Protein AF-A0A917YH54-F1 (afdb_monomer)

Solvent-accessible surface area (backbone atoms only — not comparable to full-atom values): 8899 Å² total; per-residue (Å²): 134,83,79,75,34,76,49,76,50,55,44,90,86,39,56,40,62,45,74,48,80,37,86,57,83,46,32,64,52,53,17,54,48,52,53,52,45,51,53,52,38,36,77,56,60,48,79,73,52,68,64,47,78,41,64,78,50,63,36,75,72,67,26,64,54,27,56,48,41,31,56,76,62,66,28,44,81,42,62,52,56,87,98,40,68,72,82,50,43,67,51,55,51,46,53,49,50,46,40,57,66,52,71,59,58,54,93,63,95,44,70,65,59,50,58,62,48,48,61,58,45,47,49,40,50,27,66,64,37,62,30,74,96,59,78,51,41,25,20,54,80,58,47,66,82,85,81,85,88,86,130

Sequence (151 aa):
MGFDYIHSAVDDHTRLAHSKIHDDEKVATCAGFLTRAAAFFQAHGITRIERVLTDNAWAYRKGLAWKRALAEIGATGKLTRAYRPQTNGKVERFNRTLLDEWAYLRPYTSNDERTAALADFLHTYNHHRCHTALGGQPPITRVNNAAGQYT

Secondary structure (DSSP, 8-state):
----EEEEEE-TTT--EEEEEES---HHHHHHHHHHHHHHHHHTT-----EEEE-S-HHHHH-HHHHHHHHHTTPEEEEPPTT-GGGGHHHHHHHHHHIIIIISSS--SSHHHHHHHHHHHHHHHHHT--BGGGTTB-GGGGS---S----

Nearest PDB structures (foldseek):
  7ouf-assembly1_E  TM=7.840E-01  e=4.609E-08  Simian T-lymphotropic virus 1
  7pel-assembly1_E  TM=7.994E-01  e=1.452E-06  Simian T-lymphotropic virus 1
  8b4h-assembly1_A  TM=7.904E-01  e=7.203E-06  Geobacillus stearothermophilus
  5cz1-assembly2_B  TM=8.202E-01  e=7.661E-06  Mouse mammary tumor virus
  7u32-assembly1_F  TM=6.993E-01  e=2.413E-04  Visna/maedi virus EV1 KV1772

Mean predicted aligned error: 5.72 Å

Organism: NCBI:txid1623582

Radius of gyration: 16.1 Å; Cα contacts (8 Å, |Δi|>4): 190; chains: 1; bounding box: 52×34×40 Å

pLDDT: mean 87.82, std 13.16, range [35.06, 97.81]

InterPro domains:
  IPR001584 Integrase, catalytic core [PF13683] (77-139)
  IPR001584 Integrase, catalytic core [PS50994] (1-147)
  IPR012337 Ribonuclease H-like superfamily [SSF53098] (2-145)
  IPR036397 Ribonuclease H superfamily [G3DSA:3.30.420.10] (1-149)

Structure (mmCIF, N/CA/C/O backbone):
data_AF-A0A917YH54-F1
#
_entry.id   AF-A0A917YH54-F1
#
loop_
_atom_site.group_PDB
_atom_site.id
_atom_site.type_symbol
_atom_site.label_atom_id
_atom_site.label_alt_id
_atom_site.label_comp_id
_atom_site.label_asym_id
_atom_site.label_entity_id
_atom_site.label_seq_id
_atom_site.pdbx_PDB_ins_code
_atom_site.Cartn_x
_atom_site.Cartn_y
_atom_site.Cartn_z
_atom_site.occupancy
_atom_site.B_iso_or_equiv
_atom_site.auth_seq_id
_atom_site.auth_comp_id
_atom_site.auth_asym_id
_atom_site.auth_atom_id
_atom_site.pdbx_PDB_model_num
ATOM 1 N N . MET A 1 1 ? 18.447 -7.893 -15.832 1.00 49.22 1 MET A N 1
ATOM 2 C CA . MET A 1 1 ? 17.062 -7.571 -15.429 1.00 49.22 1 MET A CA 1
ATOM 3 C C . MET A 1 1 ? 17.143 -6.637 -14.235 1.00 49.22 1 MET A C 1
ATOM 5 O O . MET A 1 1 ? 17.958 -6.910 -13.362 1.00 49.22 1 MET A O 1
ATOM 9 N N . GLY A 1 2 ? 16.425 -5.512 -14.247 1.00 54.56 2 GLY A N 1
ATOM 10 C CA . GLY A 1 2 ? 16.405 -4.573 -13.118 1.00 54.56 2 GLY A CA 1
ATOM 11 C C . GLY A 1 2 ? 15.700 -5.171 -11.897 1.00 54.56 2 GLY A C 1
ATOM 12 O O . GLY A 1 2 ? 14.919 -6.114 -12.034 1.00 54.56 2 GLY A O 1
ATOM 13 N N . PHE A 1 3 ? 16.008 -4.655 -10.708 1.00 60.03 3 PHE A N 1
ATOM 14 C CA . PHE A 1 3 ? 15.271 -4.984 -9.491 1.00 60.03 3 PHE A CA 1
ATOM 15 C C . PHE A 1 3 ? 14.062 -4.052 -9.398 1.00 60.03 3 PHE A C 1
ATOM 17 O O . PHE A 1 3 ? 14.229 -2.860 -9.161 1.00 60.03 3 PHE A O 1
ATOM 24 N N . ASP A 1 4 ? 12.865 -4.597 -9.595 1.00 78.31 4 ASP A N 1
ATOM 25 C CA . ASP A 1 4 ? 11.615 -3.870 -9.376 1.00 78.31 4 ASP A CA 1
ATOM 26 C C . ASP A 1 4 ? 11.233 -3.942 -7.896 1.00 78.31 4 ASP A C 1
ATOM 28 O O . ASP A 1 4 ? 11.245 -5.022 -7.296 1.00 78.31 4 ASP A O 1
ATOM 32 N N . TYR A 1 5 ? 10.848 -2.810 -7.306 1.00 85.94 5 TYR A N 1
ATOM 33 C CA . TYR A 1 5 ? 10.390 -2.753 -5.921 1.00 85.94 5 TYR A CA 1
ATOM 34 C C . TYR A 1 5 ? 8.869 -2.818 -5.882 1.00 85.94 5 TYR A C 1
ATOM 36 O O . TYR A 1 5 ? 8.172 -1.948 -6.408 1.00 85.94 5 TYR A O 1
ATOM 44 N N . ILE A 1 6 ? 8.337 -3.846 -5.226 1.00 90.94 6 ILE A N 1
ATOM 45 C CA . ILE A 1 6 ? 6.894 -4.020 -5.063 1.00 90.94 6 ILE A CA 1
ATOM 46 C C . ILE A 1 6 ? 6.498 -3.493 -3.698 1.00 90.94 6 ILE A C 1
ATOM 48 O O . ILE A 1 6 ? 6.865 -4.047 -2.662 1.00 90.94 6 ILE A O 1
ATOM 52 N N . HIS A 1 7 ? 5.711 -2.428 -3.711 1.00 94.38 7 HIS A N 1
ATOM 53 C CA . HIS A 1 7 ? 5.117 -1.872 -2.508 1.00 94.38 7 HIS A CA 1
ATOM 54 C C . HIS A 1 7 ? 3.726 -2.473 -2.358 1.00 94.38 7 HIS A C 1
ATOM 56 O O . HIS A 1 7 ? 2.927 -2.407 -3.293 1.00 94.38 7 HIS A O 1
ATOM 62 N N . SER A 1 8 ? 3.447 -3.068 -1.199 1.00 95.69 8 SER A N 1
ATOM 63 C CA . SER A 1 8 ? 2.195 -3.776 -0.919 1.00 95.69 8 SER A CA 1
ATOM 64 C C . SER A 1 8 ? 1.575 -3.287 0.385 1.00 95.69 8 SER A C 1
ATOM 66 O O . SER A 1 8 ? 2.257 -3.143 1.398 1.00 95.69 8 SER A O 1
ATOM 68 N N . ALA A 1 9 ? 0.262 -3.084 0.372 1.00 96.44 9 ALA A N 1
ATOM 69 C CA . ALA A 1 9 ? -0.556 -2.792 1.537 1.00 96.44 9 ALA A CA 1
ATOM 70 C C . ALA A 1 9 ? -1.719 -3.782 1.578 1.00 96.44 9 ALA A C 1
ATOM 72 O O . ALA A 1 9 ? -2.352 -4.044 0.558 1.00 96.44 9 ALA A O 1
ATOM 73 N N . VAL A 1 10 ? -2.004 -4.328 2.757 1.00 96.25 10 VAL A N 1
ATOM 74 C CA . VAL A 1 10 ? -3.087 -5.295 2.960 1.00 96.25 10 VAL A CA 1
ATOM 75 C C . VAL A 1 10 ? -3.917 -4.845 4.145 1.00 96.25 10 VAL A C 1
ATOM 77 O O . VAL A 1 10 ? -3.371 -4.610 5.224 1.00 96.25 10 VAL A O 1
ATOM 80 N N . ASP A 1 11 ? -5.230 -4.766 3.959 1.00 94.88 11 ASP A N 1
ATOM 81 C CA . ASP A 1 11 ? -6.141 -4.459 5.051 1.00 94.88 11 ASP A CA 1
ATOM 82 C C . ASP A 1 11 ? -6.196 -5.605 6.081 1.00 94.88 11 ASP A C 1
ATOM 84 O O . ASP A 1 11 ? -6.249 -6.806 5.768 1.00 94.88 11 ASP A O 1
ATOM 88 N N . ASP A 1 12 ? -6.174 -5.224 7.356 1.00 91.81 12 ASP A N 1
ATOM 89 C CA . ASP A 1 12 ? -6.026 -6.147 8.476 1.00 91.81 12 ASP A CA 1
ATOM 90 C C . ASP A 1 12 ? -7.278 -7.014 8.694 1.00 91.81 12 ASP A C 1
ATOM 92 O O . ASP A 1 12 ? -7.155 -8.171 9.137 1.00 91.81 12 ASP A O 1
ATOM 96 N N . HIS A 1 13 ? -8.447 -6.488 8.323 1.00 90.94 13 HIS A N 1
ATOM 97 C CA . HIS A 1 13 ? -9.754 -7.105 8.520 1.00 90.94 13 HIS A CA 1
ATOM 98 C C . HIS A 1 13 ? -10.213 -7.922 7.303 1.00 90.94 13 HIS A C 1
ATOM 100 O O . HIS A 1 13 ? -10.511 -9.114 7.425 1.00 90.94 13 HIS A O 1
ATOM 106 N N . THR A 1 14 ? -10.228 -7.293 6.130 1.00 92.94 14 THR A N 1
ATOM 107 C CA . THR A 1 14 ? -10.789 -7.827 4.881 1.00 92.94 14 THR A CA 1
ATOM 108 C C . THR A 1 14 ? -9.797 -8.658 4.077 1.00 92.94 14 THR A C 1
ATOM 110 O O . THR A 1 14 ? -10.221 -9.517 3.316 1.00 92.94 14 THR A O 1
ATOM 113 N N . ARG A 1 15 ? -8.483 -8.451 4.273 1.00 94.69 15 ARG A N 1
ATOM 114 C CA . ARG A 1 15 ? -7.389 -8.940 3.403 1.00 94.69 15 ARG A CA 1
ATOM 115 C C . ARG A 1 15 ? -7.341 -8.292 2.021 1.00 94.69 15 ARG A C 1
ATOM 117 O O . ARG A 1 15 ? -6.546 -8.756 1.206 1.00 94.69 15 ARG A O 1
ATOM 124 N N . LEU A 1 16 ? -8.124 -7.243 1.767 1.00 96.25 16 LEU A N 1
ATOM 125 C CA . LEU A 1 16 ? -8.050 -6.508 0.510 1.00 96.25 16 LEU A CA 1
ATOM 126 C C . LEU A 1 16 ? -6.626 -5.968 0.332 1.00 96.25 16 LEU A C 1
ATOM 128 O O . LEU A 1 16 ? -6.062 -5.388 1.263 1.00 96.25 16 LEU A O 1
ATOM 132 N N . ALA A 1 17 ? -6.036 -6.204 -0.835 1.00 97.31 17 ALA A N 1
ATOM 133 C CA . ALA A 1 17 ? -4.643 -5.895 -1.112 1.00 97.31 17 ALA A CA 1
ATOM 134 C C . ALA A 1 17 ? -4.504 -4.839 -2.210 1.00 97.31 17 ALA A C 1
ATOM 136 O O . ALA A 1 17 ? -5.194 -4.874 -3.230 1.00 97.31 17 ALA A O 1
ATOM 137 N N . HIS A 1 18 ? -3.560 -3.927 -2.010 1.00 97.12 18 HIS A N 1
ATOM 138 C CA . HIS A 1 18 ? -3.114 -2.961 -2.999 1.00 97.12 18 HIS A CA 1
ATOM 139 C C . HIS A 1 18 ? -1.610 -3.107 -3.195 1.00 97.12 18 HIS A C 1
ATOM 141 O O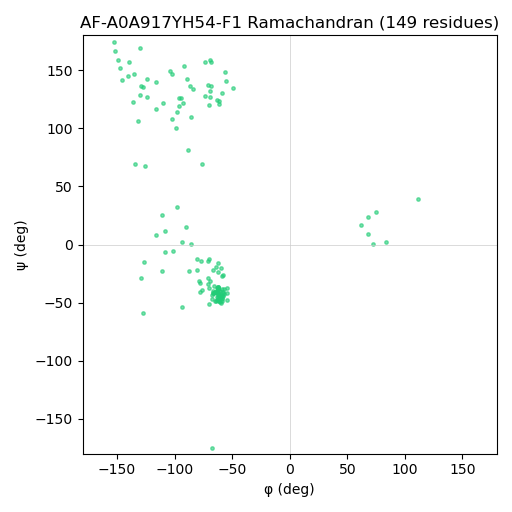 . HIS A 1 18 ? -0.861 -2.999 -2.223 1.00 97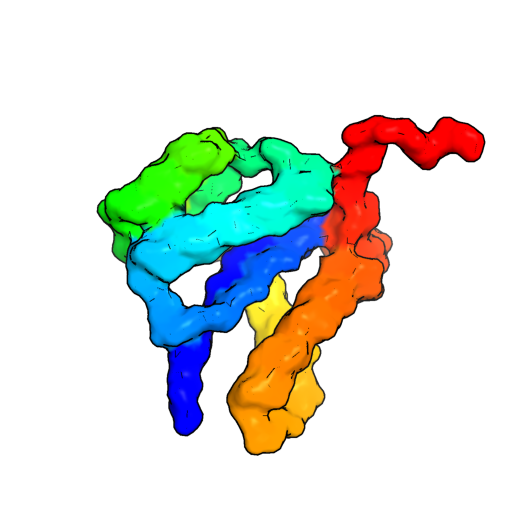.12 18 HIS A O 1
ATOM 147 N N . SER A 1 19 ? -1.168 -3.283 -4.440 1.00 96.62 19 SER A N 1
ATOM 148 C CA . SER A 1 19 ? 0.256 -3.316 -4.770 1.00 96.62 19 SER A CA 1
ATOM 149 C C . SER A 1 19 ? 0.582 -2.494 -6.003 1.00 96.62 19 SER A C 1
ATOM 151 O O . SER A 1 19 ? -0.216 -2.393 -6.938 1.00 96.62 19 SER A O 1
ATOM 153 N N . LYS A 1 20 ? 1.778 -1.907 -6.004 1.00 93.56 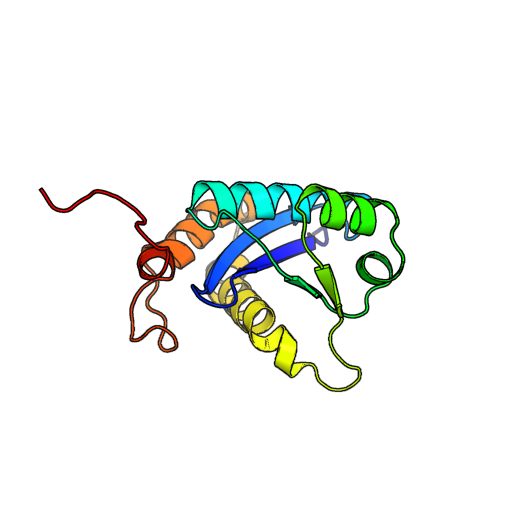20 LYS A N 1
ATOM 154 C CA . LYS A 1 20 ? 2.333 -1.152 -7.128 1.00 93.56 20 LYS A CA 1
ATOM 155 C C . LYS A 1 20 ? 3.819 -1.452 -7.275 1.00 93.56 20 LYS A C 1
ATOM 157 O O . LYS A 1 20 ? 4.519 -1.628 -6.278 1.00 93.56 20 LYS A O 1
ATOM 162 N N . ILE A 1 21 ? 4.271 -1.478 -8.524 1.00 91.81 21 ILE A N 1
ATOM 163 C CA . ILE A 1 21 ? 5.687 -1.566 -8.877 1.00 91.81 21 ILE A CA 1
ATOM 164 C C . ILE A 1 21 ? 6.263 -0.151 -8.911 1.00 91.81 21 ILE A C 1
ATOM 166 O O . ILE A 1 21 ? 5.628 0.774 -9.422 1.00 91.81 21 ILE A O 1
ATOM 170 N N . HIS A 1 22 ? 7.448 0.003 -8.336 1.00 90.94 22 HIS A N 1
ATOM 171 C CA . HIS A 1 22 ? 8.211 1.238 -8.289 1.00 90.94 22 HIS A CA 1
ATOM 172 C C . HIS A 1 22 ? 9.701 0.952 -8.516 1.00 90.94 22 HIS A C 1
ATOM 174 O O . HIS A 1 22 ? 10.183 -0.145 -8.237 1.00 90.94 22 HIS A O 1
ATOM 180 N N . ASP A 1 23 ? 10.436 1.969 -8.964 1.00 88.50 23 ASP A N 1
ATOM 181 C CA . ASP A 1 23 ? 11.869 1.851 -9.268 1.00 88.50 23 ASP A CA 1
ATOM 182 C C . ASP A 1 23 ? 12.760 1.941 -8.018 1.00 88.50 23 ASP A C 1
ATOM 184 O O . ASP A 1 23 ? 13.959 1.669 -8.080 1.00 88.50 23 ASP A O 1
ATOM 188 N N . ASP A 1 24 ? 12.198 2.355 -6.876 1.00 89.56 24 ASP A N 1
ATOM 189 C CA . ASP A 1 24 ? 12.924 2.460 -5.614 1.00 89.56 24 ASP A CA 1
ATOM 190 C C . ASP A 1 24 ? 12.032 2.300 -4.366 1.00 89.56 24 ASP A C 1
ATOM 192 O O . ASP A 1 24 ? 10.802 2.213 -4.425 1.00 89.56 24 ASP A O 1
ATOM 196 N N . GLU A 1 25 ? 12.686 2.263 -3.206 1.00 88.88 25 GLU A N 1
ATOM 197 C CA . GLU A 1 25 ? 12.084 2.234 -1.867 1.00 88.88 25 GLU A CA 1
ATOM 198 C C . GLU A 1 25 ? 12.326 3.542 -1.087 1.00 88.88 25 GLU A C 1
ATOM 200 O O . GLU A 1 25 ? 12.359 3.579 0.148 1.00 88.88 25 GLU A O 1
ATOM 205 N N . LYS A 1 26 ? 12.533 4.659 -1.800 1.00 93.25 26 LYS A N 1
ATOM 206 C CA . LYS A 1 26 ? 12.812 5.947 -1.157 1.00 93.25 26 LYS A CA 1
ATOM 207 C C . LYS A 1 26 ? 11.584 6.469 -0.425 1.00 93.25 26 LYS A C 1
ATOM 209 O O . LYS A 1 26 ? 10.437 6.174 -0.748 1.00 93.25 26 LYS A O 1
ATOM 214 N N . VAL A 1 27 ? 11.830 7.363 0.532 1.00 93.56 27 VAL A N 1
ATOM 215 C CA . VAL A 1 27 ? 10.777 7.943 1.382 1.00 93.56 27 VAL A CA 1
ATOM 216 C C . VAL A 1 27 ? 9.644 8.584 0.582 1.00 93.56 27 VAL A C 1
ATOM 218 O O . VAL A 1 27 ? 8.485 8.424 0.952 1.00 93.56 27 VAL A O 1
ATOM 221 N N . ALA A 1 28 ? 9.964 9.309 -0.494 1.00 95.12 28 ALA A N 1
ATOM 222 C CA . ALA A 1 28 ? 8.959 9.946 -1.343 1.00 95.12 28 ALA A CA 1
ATOM 223 C C . ALA A 1 28 ? 8.063 8.906 -2.035 1.00 95.12 28 ALA A C 1
ATOM 225 O O . ALA A 1 28 ? 6.843 9.064 -2.065 1.00 95.12 28 ALA A O 1
ATOM 226 N N . THR A 1 29 ? 8.659 7.814 -2.512 1.00 95.00 29 THR A N 1
ATOM 227 C CA . THR A 1 29 ? 7.962 6.694 -3.148 1.00 95.00 29 THR A CA 1
ATOM 228 C C . THR A 1 29 ? 7.051 5.981 -2.157 1.00 95.00 29 THR A C 1
ATOM 230 O O . THR A 1 29 ? 5.860 5.839 -2.430 1.00 95.00 29 THR A O 1
ATOM 233 N N . CYS A 1 30 ? 7.559 5.648 -0.966 1.00 95.69 30 CYS A N 1
ATOM 234 C CA . CYS A 1 30 ? 6.766 5.065 0.119 1.00 95.69 30 CYS A CA 1
ATOM 235 C C . CYS A 1 30 ? 5.585 5.962 0.523 1.00 95.69 30 CYS A C 1
ATOM 237 O O . CYS A 1 30 ? 4.468 5.479 0.695 1.00 95.69 30 CYS A O 1
ATOM 239 N N . ALA A 1 31 ? 5.811 7.272 0.659 1.00 96.69 31 ALA A N 1
ATOM 240 C CA . ALA A 1 31 ? 4.760 8.231 0.998 1.00 96.69 31 ALA A CA 1
ATOM 241 C C . ALA A 1 31 ? 3.684 8.302 -0.095 1.00 96.69 31 ALA A C 1
ATOM 243 O O . ALA A 1 31 ? 2.498 8.181 0.199 1.00 96.69 31 ALA A O 1
ATOM 244 N N . GLY A 1 32 ? 4.092 8.415 -1.362 1.00 97.12 32 GLY A N 1
ATOM 245 C CA . GLY A 1 32 ? 3.157 8.410 -2.485 1.00 97.12 32 GLY A CA 1
ATOM 246 C C . GLY A 1 32 ? 2.386 7.094 -2.604 1.00 97.12 32 GLY A C 1
ATOM 247 O O . GLY A 1 32 ? 1.203 7.103 -2.944 1.00 97.12 32 GLY A O 1
ATOM 248 N N . PHE A 1 33 ? 3.032 5.963 -2.305 1.00 97.25 33 PHE A N 1
ATOM 249 C CA . PHE A 1 33 ? 2.373 4.662 -2.257 1.00 97.25 33 PHE A CA 1
ATOM 250 C C . PHE A 1 33 ? 1.286 4.632 -1.179 1.00 97.25 33 PHE A C 1
ATOM 252 O O . PHE A 1 33 ? 0.168 4.219 -1.474 1.00 97.25 33 PHE A O 1
ATOM 259 N N . LEU A 1 34 ? 1.572 5.135 0.026 1.00 97.50 34 LEU A N 1
ATOM 260 C CA . LEU A 1 34 ? 0.588 5.203 1.106 1.00 97.50 34 LEU A CA 1
ATOM 261 C C . LEU A 1 34 ? -0.645 6.022 0.709 1.00 97.50 34 LEU A C 1
ATOM 263 O O . LEU A 1 34 ? -1.765 5.557 0.907 1.00 97.50 34 LEU A O 1
ATOM 267 N N . THR A 1 35 ? -0.458 7.199 0.108 1.00 97.50 35 THR A N 1
ATOM 268 C CA . THR A 1 35 ? -1.577 8.040 -0.348 1.00 97.50 35 THR A CA 1
ATOM 269 C C . THR A 1 35 ? -2.428 7.324 -1.402 1.00 97.50 35 THR A C 1
ATOM 271 O O . THR A 1 35 ? -3.656 7.339 -1.323 1.00 97.50 35 THR A O 1
ATOM 274 N N . ARG A 1 36 ? -1.798 6.633 -2.363 1.00 97.81 36 ARG A N 1
ATOM 275 C CA . ARG A 1 36 ? -2.513 5.839 -3.380 1.00 97.81 36 ARG A CA 1
ATOM 276 C C . ARG A 1 36 ? -3.254 4.649 -2.776 1.00 97.81 36 ARG A C 1
ATOM 278 O O . ARG A 1 36 ? -4.395 4.398 -3.152 1.00 97.81 36 ARG A O 1
ATOM 285 N N . ALA A 1 37 ? -2.631 3.945 -1.834 1.00 97.44 37 ALA A N 1
ATOM 286 C CA . ALA A 1 37 ? -3.258 2.838 -1.126 1.00 97.44 37 ALA A CA 1
ATOM 287 C C . ALA A 1 37 ? -4.475 3.320 -0.323 1.00 97.44 37 ALA A C 1
ATOM 289 O O . ALA A 1 37 ? -5.530 2.699 -0.389 1.00 97.44 37 ALA A O 1
ATOM 290 N N . ALA A 1 38 ? -4.369 4.459 0.367 1.00 97.38 38 ALA A N 1
ATOM 291 C CA . ALA A 1 38 ? -5.486 5.048 1.100 1.00 97.38 38 ALA A CA 1
ATOM 292 C C . ALA A 1 38 ? -6.665 5.398 0.181 1.00 97.38 38 ALA A C 1
ATOM 294 O O . ALA A 1 38 ? -7.796 5.018 0.476 1.00 97.38 38 ALA A O 1
ATOM 295 N N . ALA A 1 39 ? -6.399 6.032 -0.966 1.00 97.12 39 ALA A N 1
ATOM 296 C CA . ALA A 1 39 ? -7.429 6.321 -1.965 1.00 97.12 39 ALA A CA 1
ATOM 297 C C . ALA A 1 39 ? -8.079 5.038 -2.516 1.00 97.12 39 ALA A C 1
ATOM 299 O O . ALA A 1 39 ? -9.297 4.975 -2.678 1.00 97.12 39 ALA A O 1
ATOM 300 N N . PHE A 1 40 ? -7.284 3.991 -2.759 1.00 96.75 40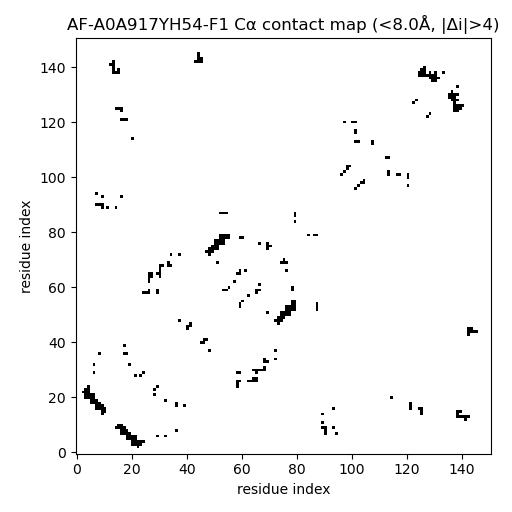 PHE A N 1
ATOM 301 C CA . PHE A 1 40 ? -7.793 2.685 -3.178 1.00 96.75 40 PHE A CA 1
ATOM 302 C C . PHE A 1 40 ? -8.726 2.072 -2.126 1.00 96.75 40 PHE A C 1
ATOM 304 O O . PHE A 1 40 ? -9.832 1.659 -2.467 1.00 96.75 40 PHE A O 1
ATOM 311 N N . PHE A 1 41 ? -8.319 2.041 -0.855 1.00 95.81 41 PHE A N 1
ATOM 312 C CA . PHE A 1 41 ? -9.138 1.495 0.228 1.00 95.81 41 PHE A CA 1
ATOM 313 C C . PHE A 1 41 ? -10.429 2.297 0.426 1.00 95.81 41 PHE A C 1
ATOM 315 O O . PHE A 1 41 ? -11.500 1.705 0.558 1.00 95.81 41 PHE A O 1
ATOM 322 N N . GLN A 1 42 ? -10.357 3.626 0.339 1.00 95.12 42 GLN A N 1
ATOM 323 C CA . GLN A 1 42 ? -11.528 4.498 0.393 1.00 95.12 42 GLN A CA 1
ATOM 324 C C . GLN A 1 42 ? -12.513 4.221 -0.751 1.00 95.12 42 GLN A C 1
ATOM 326 O O . GLN A 1 42 ? -13.715 4.136 -0.507 1.00 95.12 42 GLN A O 1
ATOM 331 N N . ALA A 1 43 ? -12.020 4.037 -1.981 1.00 94.50 43 ALA A N 1
ATOM 332 C CA . ALA A 1 43 ? -12.855 3.688 -3.134 1.00 94.50 43 ALA A CA 1
ATOM 333 C C . ALA A 1 43 ? -13.558 2.327 -2.969 1.00 94.50 43 ALA A C 1
ATOM 335 O O . ALA A 1 43 ? -14.617 2.107 -3.546 1.00 94.50 43 ALA A O 1
ATOM 336 N N . HIS A 1 44 ? -13.001 1.444 -2.137 1.00 93.31 44 HIS A N 1
ATOM 337 C CA . HIS A 1 44 ? -13.600 0.176 -1.728 1.00 93.31 44 HIS A CA 1
ATOM 338 C C . HIS A 1 44 ? -14.287 0.296 -0.360 1.00 93.31 44 HIS A C 1
ATOM 340 O O . HIS A 1 44 ? -14.249 -0.639 0.421 1.00 93.31 44 HIS A O 1
ATOM 346 N N . GLY A 1 45 ? -14.852 1.449 0.006 1.00 92.75 45 GLY A N 1
ATOM 347 C CA . GLY A 1 45 ? -15.678 1.591 1.214 1.00 92.75 45 GLY A CA 1
ATOM 348 C C . GLY A 1 45 ? -14.935 1.560 2.559 1.00 92.75 45 GLY A C 1
ATOM 349 O O . GLY A 1 45 ? -15.565 1.721 3.604 1.00 92.75 45 GLY A O 1
ATOM 350 N N . ILE A 1 46 ? -13.606 1.419 2.579 1.00 93.56 46 ILE A N 1
ATOM 351 C CA . ILE A 1 46 ? -12.788 1.530 3.796 1.00 93.56 46 ILE A CA 1
ATOM 352 C C . ILE A 1 46 ? -12.411 3.004 3.971 1.00 93.56 46 ILE A C 1
ATOM 354 O O . ILE A 1 46 ? -11.338 3.463 3.585 1.00 93.56 46 ILE A O 1
ATOM 358 N N . THR A 1 47 ? -13.342 3.774 4.528 1.00 91.44 47 THR A N 1
ATOM 359 C CA . THR A 1 47 ? -13.265 5.244 4.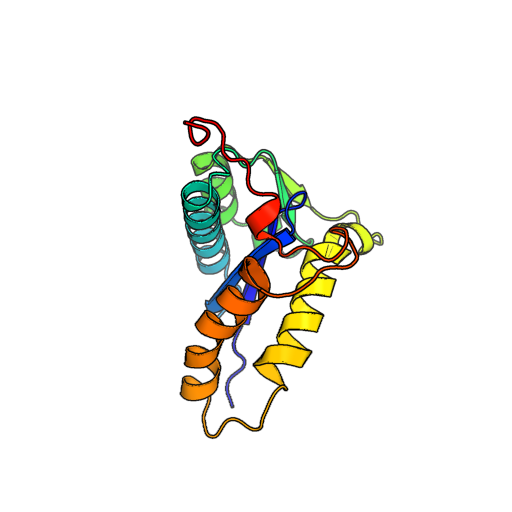588 1.00 91.44 47 THR A CA 1
ATOM 360 C C . THR A 1 47 ? -12.312 5.786 5.650 1.00 91.44 47 THR A C 1
ATOM 362 O O . THR A 1 47 ? -11.975 6.969 5.618 1.00 91.44 47 THR A O 1
ATOM 365 N N . ARG A 1 48 ? -11.864 4.949 6.594 1.00 92.31 48 ARG A N 1
ATOM 366 C CA . ARG A 1 48 ? -10.965 5.356 7.676 1.00 92.31 48 ARG A CA 1
ATOM 367 C C . ARG A 1 48 ? -9.859 4.334 7.897 1.00 92.31 48 ARG A C 1
ATOM 369 O O . ARG A 1 48 ? -10.123 3.187 8.242 1.00 92.31 48 ARG A O 1
ATOM 376 N N . ILE A 1 49 ? -8.615 4.796 7.797 1.00 95.44 49 ILE A N 1
ATOM 377 C CA . ILE A 1 49 ? -7.424 4.035 8.179 1.00 95.44 49 ILE A CA 1
ATOM 378 C C . ILE A 1 49 ? -6.955 4.558 9.532 1.00 95.44 49 ILE A C 1
ATOM 380 O O . ILE A 1 49 ? -6.431 5.660 9.641 1.00 95.44 49 ILE A O 1
ATOM 384 N N . GLU A 1 50 ? -7.141 3.777 10.594 1.00 95.56 50 GLU A N 1
ATOM 385 C CA . GLU A 1 50 ? -6.728 4.214 11.933 1.00 95.56 50 GLU A CA 1
ATOM 386 C C . GLU A 1 50 ? -5.217 4.112 12.137 1.00 95.56 50 GLU A C 1
ATOM 388 O O . GLU A 1 50 ? -4.601 4.946 12.810 1.00 95.56 50 GLU A O 1
ATOM 393 N N . ARG A 1 51 ? -4.615 3.040 11.613 1.00 95.62 51 ARG A N 1
ATOM 394 C CA . ARG A 1 51 ? -3.214 2.701 11.852 1.00 95.62 51 ARG A CA 1
ATOM 395 C C . ARG A 1 51 ? -2.585 2.064 10.627 1.00 95.62 51 ARG A C 1
ATOM 397 O O . ARG A 1 51 ? -3.195 1.215 9.991 1.00 95.62 51 ARG A O 1
ATOM 404 N N . VAL A 1 52 ? -1.329 2.416 10.377 1.00 96.12 52 VAL A N 1
ATOM 405 C CA . VAL A 1 52 ? -0.497 1.806 9.334 1.00 96.12 52 VAL A CA 1
ATOM 406 C C . VAL A 1 52 ? 0.666 1.107 10.017 1.00 96.12 52 VAL A C 1
ATOM 408 O O . VAL A 1 52 ? 1.455 1.761 10.697 1.00 96.12 52 VAL A O 1
ATOM 411 N N . LEU A 1 53 ? 0.752 -0.216 9.877 1.00 94.56 53 LEU A N 1
ATOM 412 C CA . LEU A 1 53 ? 1.844 -1.014 10.426 1.00 94.56 53 LEU A CA 1
ATOM 413 C C . LEU A 1 53 ? 2.907 -1.250 9.349 1.00 94.56 53 LEU A C 1
ATOM 415 O O . LEU A 1 53 ? 2.588 -1.774 8.288 1.00 94.56 53 LEU A O 1
ATOM 419 N N . THR A 1 54 ? 4.160 -0.907 9.640 1.00 93.25 54 THR A N 1
ATOM 420 C CA . THR A 1 54 ? 5.304 -1.146 8.745 1.00 93.25 54 THR A CA 1
ATOM 421 C C . THR A 1 54 ? 6.452 -1.829 9.477 1.00 93.25 54 THR A C 1
ATOM 423 O O . THR A 1 54 ? 6.478 -1.908 10.711 1.00 93.25 54 THR A O 1
ATOM 426 N N . ASP A 1 55 ? 7.451 -2.291 8.730 1.00 88.44 55 ASP A N 1
ATOM 427 C CA . ASP A 1 55 ? 8.733 -2.674 9.310 1.00 88.44 55 ASP A CA 1
ATOM 428 C C . ASP A 1 55 ? 9.510 -1.458 9.865 1.00 88.44 55 ASP A C 1
ATOM 430 O O . ASP A 1 55 ? 9.008 -0.331 9.925 1.00 88.44 55 ASP A O 1
ATOM 434 N N . ASN A 1 56 ? 10.738 -1.703 10.324 1.00 88.69 56 ASN A N 1
ATOM 435 C CA . ASN A 1 56 ? 11.597 -0.689 10.932 1.00 88.69 56 ASN A CA 1
ATOM 436 C C . ASN A 1 56 ? 12.496 0.057 9.927 1.00 88.69 56 ASN A C 1
ATOM 438 O O . ASN A 1 56 ? 13.442 0.726 10.361 1.00 88.69 56 ASN A O 1
ATOM 442 N N . ALA A 1 57 ? 12.230 -0.028 8.618 1.00 88.44 57 ALA A N 1
ATOM 443 C CA . ALA A 1 57 ? 13.025 0.663 7.611 1.00 88.44 57 ALA A CA 1
ATOM 444 C C . ALA A 1 57 ? 13.080 2.177 7.872 1.00 88.44 57 ALA A C 1
ATOM 446 O O . ALA A 1 57 ? 12.149 2.803 8.400 1.00 88.44 57 ALA A O 1
ATOM 447 N N . TRP A 1 58 ? 14.206 2.792 7.496 1.00 91.94 58 TRP A N 1
ATOM 448 C CA . TRP A 1 58 ? 14.472 4.202 7.787 1.00 91.94 58 TRP A CA 1
ATOM 449 C C . TRP A 1 58 ? 13.387 5.125 7.218 1.00 91.94 58 TRP A C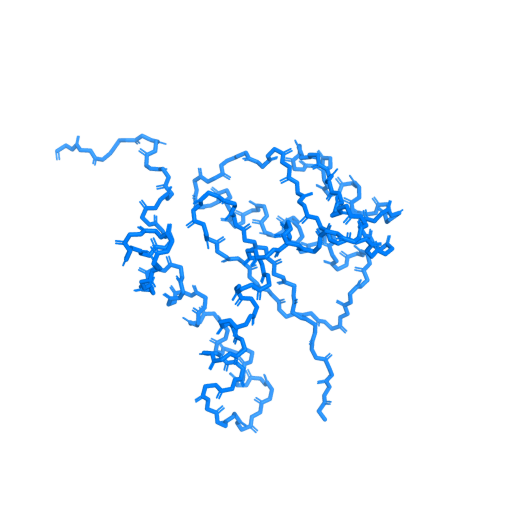 1
ATOM 451 O O . TRP A 1 58 ? 12.972 6.074 7.893 1.00 91.94 58 TRP A O 1
ATOM 461 N N . ALA A 1 59 ? 12.879 4.802 6.023 1.00 90.69 59 ALA A N 1
ATOM 462 C CA . ALA A 1 59 ? 11.821 5.548 5.353 1.00 90.69 59 ALA A CA 1
ATOM 463 C C . ALA A 1 59 ? 10.573 5.710 6.231 1.00 90.69 59 ALA A C 1
ATOM 465 O O . ALA A 1 59 ? 10.097 6.832 6.413 1.00 90.69 59 ALA A O 1
ATOM 466 N N . TYR A 1 60 ? 10.108 4.626 6.852 1.00 90.75 60 TYR A N 1
ATOM 467 C CA . TYR A 1 60 ? 8.914 4.637 7.696 1.00 90.75 60 TYR A CA 1
ATOM 468 C C . TYR A 1 60 ? 9.177 5.232 9.085 1.00 90.75 60 TYR A C 1
ATOM 470 O O . TYR A 1 60 ? 8.319 5.896 9.669 1.00 90.75 60 TYR A O 1
ATOM 478 N N . ARG A 1 61 ? 10.387 5.041 9.627 1.00 89.62 61 ARG A N 1
ATOM 479 C CA . ARG A 1 61 ? 10.740 5.500 10.980 1.00 89.62 61 ARG A CA 1
ATOM 480 C C . ARG A 1 61 ? 11.041 6.999 11.050 1.00 89.62 61 ARG A C 1
ATOM 482 O O . ARG A 1 61 ? 10.714 7.658 12.044 1.00 89.62 61 ARG A O 1
ATOM 489 N N . LYS A 1 62 ? 11.743 7.540 10.053 1.00 90.38 62 LYS A N 1
ATOM 490 C CA . LYS A 1 62 ? 12.332 8.891 10.105 1.00 90.38 62 LYS A CA 1
ATOM 491 C C . LYS A 1 62 ? 11.949 9.784 8.930 1.00 90.38 62 LYS A C 1
ATOM 493 O O . LYS A 1 62 ? 12.097 10.997 9.056 1.00 90.38 62 LYS A O 1
ATOM 498 N N . GLY A 1 63 ? 11.405 9.228 7.852 1.00 93.62 63 GLY A N 1
ATOM 499 C CA . GLY A 1 63 ? 11.039 9.980 6.662 1.00 93.62 63 GLY A CA 1
ATOM 500 C C . GLY A 1 63 ? 9.984 11.058 6.914 1.00 93.62 63 GLY A C 1
ATOM 501 O O . GLY A 1 63 ? 8.883 10.772 7.383 1.00 93.62 63 GLY A O 1
ATOM 502 N N . LEU A 1 64 ? 10.299 12.310 6.573 1.00 94.94 64 LEU A N 1
ATOM 503 C CA . LEU A 1 64 ? 9.366 13.425 6.754 1.00 94.94 64 LEU A CA 1
ATOM 504 C C . LEU A 1 64 ? 8.151 13.314 5.823 1.00 94.94 64 LEU A C 1
ATOM 506 O O . LEU A 1 64 ? 7.028 13.504 6.279 1.00 94.94 64 LEU A O 1
ATOM 510 N N . ALA A 1 65 ? 8.361 12.964 4.549 1.00 96.38 65 ALA A N 1
ATOM 511 C CA . ALA A 1 65 ? 7.264 12.786 3.594 1.00 96.38 65 ALA A CA 1
ATOM 512 C C . ALA A 1 65 ? 6.316 11.650 4.016 1.00 96.38 65 ALA A C 1
ATOM 514 O O . ALA A 1 65 ? 5.106 11.802 3.920 1.00 96.38 65 ALA A O 1
ATOM 515 N N . TRP A 1 66 ? 6.852 10.564 4.583 1.00 96.56 66 TRP A N 1
ATOM 516 C CA . TRP A 1 66 ? 6.041 9.478 5.141 1.00 96.56 66 TRP A CA 1
ATOM 517 C C . TRP A 1 66 ? 5.147 9.951 6.295 1.00 96.56 66 TRP A C 1
ATOM 519 O O . TRP A 1 66 ? 3.947 9.693 6.309 1.00 96.56 66 TRP A O 1
ATOM 529 N N . LYS A 1 67 ? 5.714 10.698 7.251 1.00 96.38 67 LYS A N 1
ATOM 530 C CA . LYS A 1 67 ? 4.946 11.262 8.373 1.00 96.38 67 LYS A CA 1
ATOM 531 C C . LYS A 1 67 ? 3.863 12.238 7.911 1.00 96.38 67 LYS A C 1
ATOM 533 O O . LYS A 1 67 ? 2.794 12.260 8.511 1.00 96.38 67 LYS A O 1
ATOM 538 N N . ARG A 1 68 ? 4.134 13.029 6.866 1.00 97.38 68 ARG A N 1
ATOM 539 C CA . ARG A 1 68 ? 3.141 13.923 6.249 1.00 97.38 68 ARG A CA 1
ATOM 540 C C . ARG A 1 68 ? 1.999 13.131 5.622 1.00 97.38 68 ARG A C 1
ATOM 542 O O . ARG A 1 68 ? 0.858 13.388 5.977 1.00 97.38 68 ARG A O 1
ATOM 549 N N . ALA A 1 69 ? 2.306 12.110 4.823 1.00 97.38 69 ALA A N 1
ATOM 550 C CA . ALA A 1 69 ? 1.289 11.245 4.227 1.00 97.38 69 ALA A CA 1
ATOM 551 C C . ALA A 1 69 ? 0.405 10.569 5.292 1.00 97.38 69 ALA A C 1
ATOM 553 O O . ALA A 1 69 ? -0.811 10.550 5.148 1.00 97.38 69 ALA A O 1
ATOM 554 N N . LEU A 1 70 ? 0.985 10.084 6.401 1.00 97.50 70 LEU A N 1
ATOM 555 C CA . LEU A 1 70 ? 0.214 9.552 7.536 1.00 97.50 70 LEU A CA 1
ATOM 556 C C . LEU A 1 70 ? -0.746 10.588 8.140 1.00 97.50 70 LEU A C 1
ATOM 558 O O . LEU A 1 70 ? -1.896 10.261 8.426 1.00 97.50 70 LEU A O 1
ATOM 562 N N . ALA A 1 71 ? -0.277 11.823 8.333 1.00 97.06 71 ALA A N 1
ATOM 563 C CA . ALA A 1 71 ? -1.094 12.903 8.874 1.00 97.06 71 ALA A CA 1
ATOM 564 C C . ALA A 1 71 ? -2.225 13.306 7.912 1.00 97.06 71 ALA A C 1
ATOM 566 O O . ALA A 1 71 ? -3.352 13.496 8.358 1.00 97.06 71 ALA A O 1
ATOM 567 N N . GLU A 1 72 ? -1.942 13.380 6.609 1.00 96.62 72 GLU A N 1
ATOM 568 C CA . GLU A 1 72 ? -2.920 13.703 5.560 1.00 96.62 72 GLU A CA 1
ATOM 569 C C . GLU A 1 72 ? -4.071 12.694 5.511 1.00 96.62 72 GLU A C 1
ATOM 571 O O . GLU A 1 72 ? -5.226 13.088 5.377 1.00 96.62 72 GLU A O 1
ATOM 576 N N . ILE A 1 73 ? -3.780 11.400 5.683 1.00 96.56 73 ILE A N 1
ATOM 577 C CA . ILE A 1 73 ? -4.815 10.353 5.724 1.00 96.56 73 ILE A CA 1
ATOM 578 C C . ILE A 1 73 ? -5.431 10.160 7.123 1.00 96.56 73 ILE A C 1
ATOM 580 O O . ILE A 1 73 ? -6.274 9.283 7.307 1.00 96.56 73 ILE A O 1
ATOM 584 N N . GLY A 1 74 ? -4.994 10.930 8.126 1.00 96.56 74 GLY A N 1
ATOM 585 C CA . GLY A 1 74 ? -5.485 10.836 9.503 1.00 96.56 74 GLY A CA 1
ATOM 586 C C . GLY A 1 74 ? -5.117 9.537 10.235 1.00 96.56 74 GLY A C 1
ATOM 587 O O . GLY A 1 74 ? -5.808 9.155 11.182 1.00 96.56 74 GLY A O 1
ATOM 588 N N . ALA A 1 75 ? -4.045 8.854 9.822 1.00 97.06 75 ALA A N 1
ATOM 589 C CA . ALA A 1 75 ? -3.638 7.561 10.368 1.00 97.06 75 ALA A CA 1
ATOM 590 C C . ALA A 1 75 ? -2.437 7.664 11.319 1.00 97.06 75 ALA A C 1
ATOM 592 O O . ALA A 1 75 ? -1.524 8.472 11.153 1.00 97.06 75 ALA A O 1
ATOM 593 N N . THR A 1 76 ? -2.380 6.760 12.299 1.00 96.69 76 THR A N 1
ATOM 594 C CA . THR A 1 76 ? -1.212 6.617 13.180 1.00 96.69 76 THR A CA 1
ATOM 595 C C . THR A 1 76 ? -0.240 5.567 12.643 1.00 96.69 76 THR A C 1
ATOM 597 O O . THR A 1 76 ? -0.582 4.390 12.522 1.00 96.69 76 THR A O 1
ATOM 600 N N . GLY A 1 77 ? 1.010 5.954 12.389 1.00 94.56 77 GLY A N 1
ATOM 601 C CA . GLY A 1 77 ? 2.070 5.001 12.053 1.00 94.56 77 GLY A CA 1
ATOM 602 C C . GLY A 1 77 ? 2.454 4.117 13.246 1.00 94.56 77 GLY A C 1
ATOM 603 O O . GLY A 1 77 ? 2.700 4.614 14.346 1.00 94.56 77 GLY A O 1
ATOM 604 N N . LYS A 1 78 ? 2.546 2.805 13.029 1.00 93.88 78 LYS A N 1
ATOM 605 C CA . LYS A 1 78 ? 3.107 1.825 13.964 1.00 93.88 78 LYS A CA 1
ATOM 606 C C . LYS A 1 78 ? 4.230 1.053 13.288 1.00 93.88 78 LYS A C 1
ATOM 608 O O . LYS A 1 78 ? 4.134 0.690 12.124 1.00 93.88 78 LYS A O 1
ATOM 613 N N . LEU A 1 79 ? 5.271 0.755 14.056 1.00 92.00 79 LEU A N 1
ATOM 614 C CA . LEU A 1 79 ? 6.363 -0.103 13.610 1.00 92.00 79 LEU A CA 1
ATOM 615 C C . LEU A 1 79 ? 6.194 -1.495 14.215 1.00 92.00 79 LEU A C 1
ATOM 617 O O . LEU A 1 79 ? 5.723 -1.640 15.349 1.00 92.00 79 LEU A O 1
ATOM 621 N N . THR A 1 80 ? 6.606 -2.515 13.471 1.00 87.56 80 THR A N 1
ATOM 622 C CA . THR A 1 80 ? 6.775 -3.869 14.007 1.00 87.56 80 THR A CA 1
ATOM 623 C C . THR A 1 80 ? 7.714 -3.834 15.211 1.00 87.56 80 THR A C 1
ATOM 625 O O . THR A 1 80 ? 8.710 -3.104 15.247 1.00 87.56 80 THR A O 1
ATOM 628 N N . ARG A 1 81 ? 7.404 -4.626 16.240 1.00 83.81 81 ARG A N 1
ATOM 629 C CA . ARG A 1 81 ? 8.297 -4.745 17.394 1.00 83.81 81 ARG A CA 1
ATOM 630 C C . ARG A 1 81 ? 9.544 -5.520 16.971 1.00 83.81 81 ARG A C 1
ATOM 632 O O . ARG A 1 81 ? 9.431 -6.545 16.299 1.00 83.81 81 ARG A O 1
ATOM 639 N N . ALA A 1 82 ? 10.716 -5.058 17.408 1.00 76.81 82 ALA A N 1
ATOM 640 C CA . ALA A 1 82 ? 11.967 -5.783 17.204 1.00 76.81 82 ALA A CA 1
ATOM 641 C C . ALA A 1 82 ? 11.813 -7.253 17.637 1.00 76.81 82 ALA A C 1
ATOM 643 O O . ALA A 1 82 ? 11.226 -7.536 18.686 1.00 76.81 82 ALA A O 1
ATOM 644 N N . TYR A 1 83 ? 12.308 -8.170 16.803 1.00 70.81 83 TYR A N 1
ATOM 645 C CA . TYR A 1 83 ? 12.228 -9.624 16.998 1.00 70.81 83 TYR A CA 1
ATOM 646 C C . TYR A 1 83 ? 10.804 -10.216 17.043 1.00 70.81 83 TYR A C 1
ATOM 648 O O . TYR A 1 83 ? 10.624 -11.347 17.489 1.00 70.81 83 TYR A O 1
ATOM 656 N N . ARG A 1 84 ? 9.779 -9.487 16.570 1.00 72.62 84 ARG A N 1
ATOM 657 C CA . ARG A 1 84 ? 8.408 -10.005 16.396 1.00 72.62 84 ARG A CA 1
ATOM 658 C C . ARG A 1 84 ? 7.882 -9.789 14.969 1.00 72.62 84 ARG A C 1
ATOM 660 O O . ARG A 1 84 ? 6.942 -9.015 14.779 1.00 72.62 84 ARG A O 1
ATOM 667 N N . PRO A 1 85 ? 8.460 -10.469 13.961 1.00 65.69 85 PRO A N 1
ATOM 668 C CA . PRO A 1 85 ? 8.051 -10.317 12.561 1.00 65.69 85 PRO A CA 1
ATOM 669 C C . PRO A 1 85 ? 6.612 -10.784 12.304 1.00 65.69 85 PRO A C 1
ATOM 671 O O . PRO A 1 85 ? 5.978 -10.336 11.357 1.00 65.69 85 PRO A O 1
ATOM 674 N N . GLN A 1 86 ? 6.038 -11.607 13.191 1.00 67.31 86 GLN A N 1
ATOM 675 C CA . GLN A 1 86 ? 4.701 -12.180 13.012 1.00 67.31 86 GLN A CA 1
ATOM 676 C C . GLN A 1 86 ? 3.606 -11.118 12.838 1.00 67.31 86 GLN A C 1
ATOM 678 O O . GLN A 1 86 ? 2.590 -11.390 12.200 1.00 67.31 86 GLN A O 1
ATOM 683 N N . THR A 1 87 ? 3.801 -9.901 13.362 1.00 70.25 87 THR A N 1
ATOM 684 C CA . THR A 1 87 ? 2.830 -8.810 13.186 1.00 70.25 87 THR A CA 1
ATOM 685 C C . THR A 1 87 ? 2.717 -8.337 11.737 1.00 70.25 87 THR A C 1
ATOM 687 O O . THR A 1 87 ? 1.685 -7.792 11.367 1.00 70.25 87 THR A O 1
ATOM 690 N N . ASN A 1 88 ? 3.735 -8.587 10.910 1.00 83.56 88 ASN A N 1
ATOM 691 C CA . ASN A 1 88 ? 3.727 -8.297 9.478 1.00 83.56 88 ASN A CA 1
ATOM 692 C C . ASN A 1 88 ? 3.276 -9.503 8.629 1.00 83.56 88 ASN A C 1
ATOM 694 O O . ASN A 1 88 ? 3.209 -9.432 7.404 1.00 83.56 88 ASN A O 1
ATOM 698 N N . GLY A 1 89 ? 2.910 -10.620 9.267 1.00 86.38 89 GLY A N 1
ATOM 699 C CA . GLY A 1 89 ? 2.657 -11.892 8.586 1.00 86.38 89 GLY A CA 1
ATOM 700 C C . GLY A 1 89 ? 1.537 -11.853 7.538 1.00 86.38 89 GLY A C 1
ATOM 701 O O . GLY A 1 89 ? 1.488 -12.713 6.663 1.00 86.38 89 GLY A O 1
ATOM 702 N N . LYS A 1 90 ? 0.638 -10.861 7.598 1.00 91.12 90 LYS A N 1
ATOM 703 C CA . LYS A 1 90 ? -0.443 -10.669 6.617 1.00 91.12 90 LYS A CA 1
ATOM 704 C C . LYS A 1 90 ? 0.100 -10.201 5.268 1.00 91.12 90 LYS A C 1
ATOM 706 O O . LYS A 1 90 ? -0.192 -10.843 4.262 1.00 91.12 90 LYS A O 1
ATOM 711 N N . VAL A 1 91 ? 0.920 -9.147 5.254 1.00 92.00 91 VAL A N 1
ATOM 712 C CA . VAL A 1 91 ? 1.552 -8.676 4.013 1.00 92.00 91 VAL A CA 1
ATOM 713 C C . VAL A 1 91 ? 2.631 -9.651 3.545 1.00 92.00 91 VAL A C 1
ATOM 715 O O . VAL A 1 91 ? 2.744 -9.890 2.354 1.00 92.00 91 VAL A O 1
ATOM 718 N N . GLU A 1 92 ? 3.353 -10.314 4.454 1.00 90.94 92 GLU A N 1
ATOM 719 C CA . GLU A 1 92 ? 4.335 -11.343 4.075 1.00 90.94 92 GLU A CA 1
ATOM 720 C C . GLU A 1 92 ? 3.677 -12.562 3.411 1.00 90.94 92 GLU A C 1
ATOM 722 O O . GLU A 1 92 ? 4.182 -13.086 2.417 1.00 90.94 92 GLU A O 1
ATOM 727 N N . ARG A 1 93 ? 2.523 -13.013 3.922 1.00 92.81 93 ARG A N 1
ATOM 728 C CA . ARG A 1 93 ? 1.735 -14.079 3.286 1.00 92.81 93 ARG A CA 1
ATOM 729 C C . ARG A 1 93 ? 1.196 -13.642 1.927 1.00 92.81 93 ARG A C 1
ATOM 731 O O . ARG A 1 93 ? 1.220 -14.437 0.988 1.00 92.81 93 ARG A O 1
ATOM 738 N N . PHE A 1 94 ? 0.726 -12.402 1.823 1.00 94.19 94 PHE A N 1
ATOM 739 C CA . PHE A 1 94 ? 0.307 -11.833 0.549 1.00 94.19 94 PHE A CA 1
ATOM 740 C C . PHE A 1 94 ? 1.468 -11.788 -0.451 1.00 94.19 94 PHE A C 1
ATOM 742 O O . PHE A 1 94 ? 1.325 -12.314 -1.546 1.00 94.19 94 PHE A O 1
ATOM 749 N N . ASN A 1 95 ? 2.634 -11.271 -0.057 1.00 92.06 95 ASN A N 1
ATOM 750 C CA . ASN A 1 95 ? 3.817 -11.193 -0.916 1.00 92.06 95 ASN A CA 1
ATOM 751 C C . ASN A 1 95 ? 4.248 -12.578 -1.413 1.00 92.06 95 ASN A C 1
ATOM 753 O O . ASN A 1 95 ? 4.610 -12.717 -2.572 1.00 92.06 95 ASN A O 1
ATOM 757 N N . ARG A 1 96 ? 4.150 -13.618 -0.576 1.00 91.50 96 ARG A N 1
ATOM 758 C CA . ARG A 1 96 ? 4.384 -15.002 -1.014 1.00 91.50 96 ARG A CA 1
ATOM 759 C C . ARG A 1 96 ? 3.387 -15.447 -2.083 1.00 91.50 96 ARG A C 1
ATOM 761 O O . ARG A 1 96 ? 3.798 -15.949 -3.114 1.00 91.50 96 ARG A O 1
ATOM 768 N N . THR A 1 97 ? 2.099 -15.183 -1.862 1.00 92.94 97 THR A N 1
ATOM 769 C CA . THR A 1 97 ? 1.041 -15.486 -2.843 1.00 92.94 97 THR A CA 1
ATOM 770 C C . THR A 1 97 ? 1.287 -14.744 -4.158 1.00 92.94 97 THR A C 1
ATOM 772 O O . THR A 1 97 ? 1.189 -15.332 -5.223 1.00 92.94 97 THR A O 1
ATOM 775 N N . LEU A 1 98 ? 1.663 -13.466 -4.086 1.00 91.88 98 LEU A N 1
ATOM 776 C CA . LEU A 1 98 ? 2.007 -12.638 -5.240 1.00 91.88 98 LEU A CA 1
ATOM 777 C C . LEU A 1 98 ? 3.226 -13.183 -5.997 1.00 91.88 98 LEU A C 1
ATOM 779 O O . LEU A 1 98 ? 3.250 -13.158 -7.225 1.00 91.88 98 LEU A O 1
ATOM 783 N N . LEU A 1 99 ? 4.236 -13.699 -5.296 1.00 88.56 99 LEU A N 1
ATOM 784 C CA . LEU A 1 99 ? 5.377 -14.335 -5.951 1.00 88.56 99 LEU A CA 1
ATOM 785 C C . LEU A 1 99 ? 4.964 -15.634 -6.653 1.00 88.56 99 LEU A C 1
ATOM 787 O O . LEU A 1 99 ? 5.293 -15.813 -7.822 1.00 88.56 99 LEU A O 1
ATOM 791 N N . ASP A 1 100 ? 4.211 -16.495 -5.974 1.00 87.69 100 ASP A N 1
ATOM 792 C CA . ASP A 1 100 ? 3.834 -17.815 -6.489 1.00 87.69 100 ASP A CA 1
ATOM 793 C C . ASP A 1 100 ? 2.835 -17.725 -7.658 1.00 87.69 100 ASP A C 1
ATOM 795 O O . ASP A 1 100 ? 2.923 -18.480 -8.623 1.00 87.69 100 ASP A O 1
ATOM 799 N N . GLU A 1 101 ? 1.893 -16.783 -7.596 1.00 88.00 101 GLU A N 1
ATOM 800 C CA . GLU A 1 101 ? 0.739 -16.719 -8.506 1.00 88.00 101 GLU A CA 1
ATOM 801 C C . GLU A 1 101 ? 0.799 -15.583 -9.515 1.00 88.00 101 GLU A C 1
ATOM 803 O O . GLU A 1 101 ? -0.041 -15.513 -10.409 1.00 88.00 101 GLU A O 1
ATOM 808 N N . TRP A 1 102 ? 1.788 -14.702 -9.407 1.00 88.38 102 TRP A N 1
ATOM 809 C CA . TRP A 1 102 ? 2.044 -13.693 -10.423 1.00 88.38 102 TRP A CA 1
ATOM 810 C C . TRP A 1 102 ? 3.492 -13.727 -10.879 1.00 88.38 102 TRP A C 1
A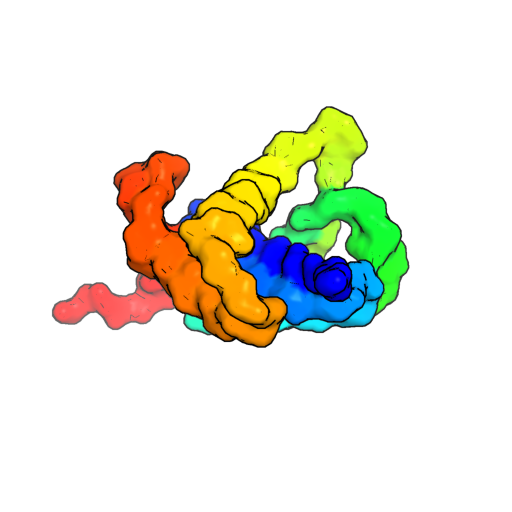TOM 812 O O . TRP A 1 102 ? 3.720 -13.988 -12.056 1.00 88.38 102 TRP A O 1
ATOM 822 N N . ALA A 1 103 ? 4.474 -13.536 -9.994 1.00 80.06 103 ALA A N 1
ATOM 823 C CA . ALA A 1 103 ? 5.867 -13.387 -10.428 1.00 80.06 103 ALA A CA 1
ATOM 824 C C . ALA A 1 103 ? 6.443 -14.664 -11.070 1.00 80.06 103 ALA A C 1
ATOM 826 O O . ALA A 1 103 ? 7.209 -14.568 -12.028 1.00 80.06 103 ALA A O 1
ATOM 827 N N . TYR A 1 104 ? 6.052 -15.835 -10.563 1.00 81.06 104 TYR A N 1
ATOM 828 C CA . TYR A 1 104 ? 6.531 -17.147 -11.007 1.00 81.06 104 TYR A CA 1
ATOM 829 C C . TYR A 1 104 ? 5.441 -18.031 -11.620 1.00 81.06 104 TYR A C 1
ATOM 831 O O . TYR A 1 104 ? 5.705 -19.193 -11.919 1.00 81.06 104 TYR A O 1
ATOM 839 N N . LEU A 1 105 ? 4.239 -17.487 -11.852 1.00 80.12 105 LEU A N 1
ATOM 840 C CA . LEU A 1 105 ? 3.117 -18.241 -12.422 1.00 80.12 105 LEU A CA 1
ATOM 841 C C . LEU A 1 105 ? 3.464 -18.855 -13.782 1.00 80.12 105 LEU A C 1
ATOM 843 O O . LEU A 1 105 ? 3.093 -19.988 -14.084 1.00 80.12 105 LEU A O 1
ATOM 847 N N . ARG A 1 106 ? 4.148 -18.076 -14.621 1.00 77.06 106 ARG A N 1
ATOM 848 C CA . ARG A 1 106 ? 4.588 -18.479 -15.953 1.00 77.06 106 ARG A CA 1
ATOM 849 C C . ARG A 1 106 ? 5.893 -17.773 -16.313 1.00 77.06 106 ARG A C 1
ATOM 851 O O . ARG A 1 106 ? 6.176 -16.710 -15.758 1.00 77.06 106 ARG A O 1
ATOM 858 N N . PRO A 1 107 ? 6.671 -18.305 -17.267 1.00 78.62 107 PRO A N 1
ATOM 859 C CA . PRO A 1 107 ? 7.756 -17.543 -17.865 1.00 78.62 107 PRO A CA 1
ATOM 860 C C . PRO A 1 107 ? 7.178 -16.302 -18.559 1.00 78.62 107 PRO A C 1
ATOM 862 O O . PRO A 1 107 ? 6.341 -16.434 -19.450 1.00 78.62 107 PRO A O 1
ATOM 865 N N . TYR A 1 108 ? 7.611 -15.110 -18.152 1.00 80.56 108 TYR A N 1
ATOM 866 C CA . TYR A 1 108 ? 7.311 -13.874 -18.877 1.00 80.56 108 TYR A CA 1
ATOM 867 C C . TYR A 1 108 ? 8.395 -13.617 -19.915 1.00 80.56 108 TYR A C 1
ATOM 869 O O . TYR A 1 108 ? 9.579 -13.852 -19.664 1.00 80.56 108 TYR A O 1
ATOM 877 N N . THR A 1 109 ? 7.991 -13.103 -21.070 1.00 80.75 109 THR A N 1
ATOM 878 C CA . THR A 1 109 ? 8.909 -12.763 -22.161 1.00 80.75 109 THR A CA 1
ATOM 879 C C . THR A 1 109 ? 9.601 -11.415 -21.936 1.00 80.75 109 THR A C 1
ATOM 881 O O . THR A 1 109 ? 10.691 -11.190 -22.462 1.00 80.75 109 THR A O 1
ATOM 884 N N . SER A 1 110 ? 9.017 -10.535 -21.111 1.00 83.38 110 SER A N 1
ATOM 885 C CA . SER A 1 110 ? 9.592 -9.245 -20.715 1.00 83.38 110 SER A CA 1
ATOM 886 C C . SER A 1 110 ? 9.111 -8.778 -19.332 1.00 83.38 110 SER A C 1
ATOM 888 O O . SER A 1 110 ? 8.142 -9.296 -18.772 1.00 83.38 110 SER A O 1
ATOM 890 N N . ASN A 1 111 ? 9.781 -7.761 -18.777 1.00 79.50 111 ASN A N 1
ATOM 891 C CA . ASN A 1 111 ? 9.349 -7.131 -17.527 1.00 79.50 111 ASN A CA 1
ATOM 892 C C . ASN A 1 111 ? 8.044 -6.332 -17.678 1.00 79.50 111 ASN A C 1
ATOM 894 O O . ASN A 1 111 ? 7.246 -6.258 -16.743 1.00 79.50 111 ASN A O 1
ATOM 898 N N . ASP A 1 112 ? 7.813 -5.768 -18.863 1.00 82.88 112 ASP A N 1
ATOM 899 C CA . ASP A 1 112 ? 6.589 -5.032 -19.183 1.00 82.88 112 ASP A CA 1
ATOM 900 C C . ASP A 1 112 ? 5.384 -5.973 -19.190 1.00 82.88 112 ASP A C 1
ATOM 902 O O . ASP A 1 112 ? 4.346 -5.652 -18.614 1.00 82.88 112 ASP A O 1
ATOM 906 N N . GLU A 1 113 ? 5.543 -7.175 -19.756 1.00 82.94 113 GLU A N 1
ATOM 907 C CA . GLU A 1 113 ? 4.505 -8.208 -19.730 1.00 82.94 113 GLU A CA 1
ATOM 908 C C . GLU A 1 113 ? 4.161 -8.605 -18.287 1.00 82.94 113 GLU A C 1
ATOM 910 O O . GLU A 1 113 ? 2.988 -8.662 -17.909 1.00 82.94 113 GLU A O 1
ATOM 915 N N . ARG A 1 114 ? 5.186 -8.814 -17.451 1.00 83.12 114 ARG A N 1
ATOM 916 C CA . ARG A 1 114 ? 5.007 -9.113 -16.026 1.00 83.12 114 ARG A CA 1
ATOM 917 C C . ARG A 1 114 ? 4.275 -7.980 -15.304 1.00 83.12 114 ARG A C 1
ATOM 919 O O . ARG A 1 114 ? 3.340 -8.231 -14.547 1.00 83.12 114 ARG A O 1
ATOM 926 N N . THR A 1 115 ? 4.671 -6.735 -15.551 1.00 84.06 115 THR A N 1
ATOM 927 C CA . THR A 1 115 ? 4.067 -5.540 -14.945 1.00 84.06 115 THR A CA 1
ATOM 928 C C . THR A 1 115 ? 2.602 -5.378 -15.348 1.00 84.06 115 THR A C 1
ATOM 930 O O . THR A 1 115 ? 1.762 -5.108 -14.488 1.00 84.06 115 THR A O 1
ATOM 933 N N . ALA A 1 116 ? 2.271 -5.611 -16.621 1.00 86.12 116 ALA A N 1
ATOM 934 C CA . ALA A 1 116 ? 0.900 -5.559 -17.123 1.00 86.12 116 ALA A CA 1
ATOM 935 C C . ALA A 1 116 ? -0.006 -6.607 -16.450 1.00 86.12 116 ALA A C 1
ATOM 937 O O . ALA A 1 116 ? -1.151 -6.305 -16.118 1.00 86.12 116 ALA A O 1
ATOM 938 N N . ALA A 1 117 ? 0.523 -7.799 -16.157 1.00 88.81 117 ALA A N 1
ATOM 939 C CA . ALA A 1 117 ? -0.226 -8.874 -15.503 1.00 88.81 117 ALA A CA 1
ATOM 940 C C . ALA A 1 117 ? -0.540 -8.620 -14.012 1.00 88.81 117 ALA A C 1
ATOM 942 O O . ALA A 1 117 ? -1.383 -9.311 -13.436 1.00 88.81 117 ALA A O 1
ATOM 943 N N . LEU A 1 118 ? 0.110 -7.644 -13.359 1.00 91.62 118 LEU A N 1
ATOM 944 C CA . LEU A 1 118 ? -0.098 -7.390 -11.926 1.00 91.62 118 LEU A CA 1
ATOM 945 C C . LEU A 1 118 ? -1.537 -6.951 -11.621 1.00 91.62 118 LEU A C 1
ATOM 947 O O . LEU A 1 118 ? -2.090 -7.323 -10.586 1.00 91.62 118 LEU A O 1
ATOM 951 N N . ALA A 1 119 ? -2.145 -6.158 -12.508 1.00 91.19 119 ALA A N 1
ATOM 952 C CA . ALA A 1 119 ? -3.512 -5.677 -12.323 1.00 91.19 119 ALA A CA 1
ATOM 953 C C . ALA A 1 119 ? -4.520 -6.839 -12.310 1.00 91.19 119 ALA A C 1
ATOM 955 O O . ALA A 1 119 ? -5.354 -6.913 -11.404 1.00 91.19 119 ALA A O 1
ATOM 956 N N . ASP A 1 120 ? -4.383 -7.778 -13.247 1.00 92.94 120 ASP A N 1
ATOM 957 C CA . ASP A 1 120 ? -5.247 -8.959 -13.351 1.00 92.94 120 ASP A CA 1
ATOM 958 C C . ASP A 1 120 ? -5.067 -9.900 -12.156 1.00 92.94 120 ASP A C 1
ATOM 960 O O . ASP A 1 120 ? -6.047 -10.414 -11.603 1.00 92.94 120 ASP A O 1
ATOM 964 N N . PHE A 1 121 ? -3.823 -10.077 -11.694 1.00 94.50 121 PHE A N 1
ATOM 965 C CA . PHE A 1 121 ? -3.546 -10.823 -10.469 1.00 94.50 121 PHE A CA 1
ATOM 966 C C . PHE A 1 121 ? -4.234 -10.185 -9.256 1.00 94.50 121 PHE A C 1
ATOM 968 O O . PHE A 1 121 ? -4.935 -10.876 -8.520 1.00 94.50 121 PHE A O 1
ATOM 975 N N . LEU A 1 122 ? -4.081 -8.871 -9.052 1.00 95.88 122 LEU A N 1
ATOM 976 C CA . LEU A 1 122 ? -4.707 -8.167 -7.929 1.00 95.88 122 LEU A CA 1
ATOM 977 C C . LEU A 1 122 ? -6.236 -8.238 -7.993 1.00 95.88 122 LEU A C 1
ATOM 979 O O . LEU A 1 122 ? -6.876 -8.411 -6.955 1.00 95.88 122 L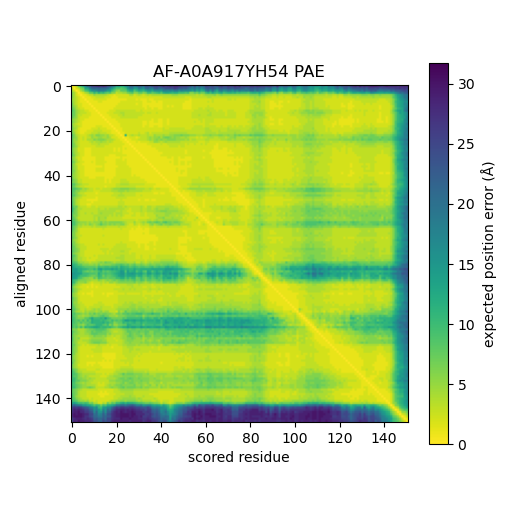EU A O 1
ATOM 983 N N . HIS A 1 123 ? -6.826 -8.144 -9.188 1.00 95.12 123 HIS A N 1
ATOM 984 C CA . HIS A 1 123 ? -8.264 -8.328 -9.369 1.00 95.12 123 HIS A CA 1
ATOM 985 C C . HIS A 1 123 ? -8.691 -9.743 -8.962 1.00 95.12 123 HIS A C 1
ATOM 987 O O . HIS A 1 123 ? -9.605 -9.910 -8.155 1.00 95.12 123 HIS A O 1
ATOM 993 N N . THR A 1 124 ? -7.980 -10.763 -9.444 1.00 95.00 124 THR A N 1
ATOM 994 C CA . THR A 1 124 ? -8.236 -12.166 -9.094 1.00 95.00 124 THR A CA 1
ATOM 995 C C . THR A 1 124 ? -8.110 -12.397 -7.592 1.00 95.00 124 THR A C 1
ATOM 997 O O . THR A 1 124 ? -9.020 -12.947 -6.974 1.00 95.00 124 THR A O 1
ATOM 1000 N N . TYR A 1 125 ? -7.030 -11.913 -6.980 1.00 96.00 125 TYR A N 1
ATOM 1001 C CA . TYR A 1 125 ? -6.786 -12.017 -5.546 1.00 96.00 125 TYR A CA 1
ATOM 1002 C C . TYR A 1 125 ? -7.908 -11.363 -4.725 1.00 96.00 125 TYR A C 1
ATOM 1004 O O . TYR A 1 125 ? -8.415 -11.968 -3.787 1.00 96.00 125 TYR A O 1
ATOM 1012 N N . ASN A 1 126 ? -8.324 -10.144 -5.079 1.00 96.69 126 ASN A N 1
ATOM 1013 C CA . ASN A 1 126 ? -9.296 -9.380 -4.295 1.00 96.69 126 ASN A CA 1
ATOM 1014 C C . ASN A 1 126 ? -10.753 -9.819 -4.510 1.00 96.69 126 ASN A C 1
ATOM 1016 O O . ASN A 1 126 ? -11.549 -9.707 -3.577 1.00 96.69 126 ASN A O 1
ATOM 1020 N N . HIS A 1 127 ? -11.112 -10.305 -5.702 1.00 95.44 127 HIS A N 1
ATOM 1021 C CA . HIS A 1 127 ? -12.511 -10.557 -6.071 1.00 95.44 127 HIS A CA 1
ATOM 1022 C C . HIS A 1 127 ? -12.880 -12.032 -6.224 1.00 95.44 127 HIS A C 1
ATOM 1024 O O . HIS A 1 127 ? -14.053 -12.361 -6.081 1.00 95.44 127 HIS A O 1
ATOM 1030 N N . HIS A 1 128 ? -11.911 -12.917 -6.477 1.00 95.06 128 HIS A N 1
ATOM 1031 C CA . HIS A 1 128 ? -12.199 -14.296 -6.896 1.00 95.06 128 HIS A CA 1
ATOM 1032 C C . HIS A 1 128 ? -11.464 -15.356 -6.075 1.00 95.06 128 HIS A C 1
ATOM 1034 O O . HIS A 1 128 ? -11.959 -16.469 -5.910 1.00 95.06 128 HIS A O 1
ATOM 1040 N N . ARG A 1 129 ? -10.284 -15.038 -5.537 1.00 92.88 129 ARG A N 1
ATOM 1041 C CA . ARG A 1 129 ? -9.461 -15.996 -4.799 1.00 92.88 129 ARG A CA 1
ATOM 1042 C C . ARG A 1 129 ? -10.099 -16.372 -3.465 1.00 92.88 129 ARG A C 1
ATOM 1044 O O . ARG A 1 129 ? -10.352 -15.519 -2.625 1.00 92.88 129 ARG A O 1
ATOM 1051 N N . CYS A 1 130 ? -10.256 -17.665 -3.213 1.00 92.56 130 CYS A N 1
ATOM 1052 C CA . CYS A 1 130 ? -10.730 -18.162 -1.925 1.00 92.56 130 CYS A CA 1
ATOM 1053 C C . CYS A 1 130 ? -9.642 -18.049 -0.844 1.00 92.56 130 CYS A C 1
ATOM 1055 O O . CYS A 1 130 ? -8.540 -18.579 -1.000 1.00 92.56 130 CYS A O 1
ATOM 1057 N N . HIS A 1 131 ? -9.963 -17.439 0.301 1.00 91.06 131 HIS A N 1
ATOM 1058 C CA . HIS A 1 131 ? -9.052 -17.373 1.448 1.00 91.06 131 HIS A CA 1
ATOM 1059 C C . HIS A 1 131 ? -9.549 -18.231 2.608 1.00 91.06 131 HIS A C 1
ATOM 1061 O O . HIS A 1 131 ? -10.608 -17.974 3.177 1.00 91.06 131 HIS A O 1
ATOM 1067 N N . THR A 1 132 ? -8.741 -19.192 3.061 1.00 88.25 132 THR A N 1
ATOM 1068 C CA . THR A 1 132 ? -9.067 -20.032 4.233 1.00 88.25 132 THR A CA 1
ATOM 1069 C C . THR A 1 132 ? -9.299 -19.201 5.496 1.00 88.25 132 THR A C 1
ATOM 1071 O O . THR A 1 132 ? -10.265 -19.423 6.219 1.00 88.25 132 THR A O 1
ATOM 1074 N N . ALA A 1 133 ? -8.484 -18.163 5.712 1.00 86.00 133 ALA A N 1
ATOM 1075 C CA . ALA A 1 133 ? -8.656 -17.210 6.812 1.00 86.00 133 ALA A CA 1
ATOM 1076 C C . ALA A 1 133 ? -9.975 -16.414 6.739 1.00 86.00 133 ALA A C 1
ATOM 1078 O O . ALA A 1 133 ? -10.360 -15.789 7.727 1.00 86.00 133 ALA A O 1
ATOM 1079 N N . LEU A 1 134 ? -10.645 -16.418 5.581 1.00 89.75 134 LEU A N 1
ATOM 1080 C CA . LEU A 1 134 ? -11.918 -15.747 5.351 1.00 89.75 134 LEU A CA 1
ATOM 1081 C C . LEU A 1 134 ? -13.106 -16.715 5.223 1.00 89.75 134 LEU A C 1
ATOM 1083 O O . LEU A 1 134 ? -14.188 -16.280 4.843 1.00 89.75 134 LEU A O 1
ATOM 1087 N N . GLY A 1 135 ? -12.934 -18.000 5.554 1.00 90.50 135 GLY A N 1
ATOM 1088 C CA . GLY A 1 135 ? -13.986 -19.010 5.380 1.00 90.50 135 GLY A CA 1
ATOM 1089 C C . GLY A 1 135 ? -14.190 -19.422 3.920 1.00 90.50 135 GLY A C 1
ATOM 1090 O O . GLY A 1 135 ? -15.294 -19.778 3.529 1.00 90.50 135 GLY A O 1
ATOM 1091 N N . GLY A 1 136 ? -13.139 -19.326 3.100 1.00 92.44 136 GLY A N 1
ATOM 1092 C CA . GLY A 1 136 ? -13.180 -19.663 1.676 1.00 92.44 136 GLY A CA 1
ATOM 1093 C C . GLY A 1 136 ? -13.708 -18.545 0.777 1.00 92.44 136 GLY A C 1
ATOM 1094 O O . GLY A 1 136 ? -13.778 -18.745 -0.425 1.00 92.44 136 GLY A O 1
ATOM 1095 N N . GLN A 1 137 ? -14.038 -17.376 1.325 1.00 94.06 137 GLN A N 1
ATOM 1096 C CA . GLN A 1 137 ? -14.545 -16.240 0.552 1.00 94.06 137 GLN A CA 1
ATOM 1097 C C . GLN A 1 137 ? -13.415 -15.299 0.089 1.00 94.06 137 GLN A C 1
ATOM 1099 O O . GLN A 1 137 ? -12.363 -15.254 0.745 1.00 94.06 137 GLN A O 1
ATOM 1104 N N . PRO A 1 138 ? -13.605 -14.558 -1.019 1.00 94.44 138 PRO A N 1
ATOM 1105 C CA . PRO A 1 138 ? -12.644 -13.558 -1.470 1.00 94.44 138 PRO A CA 1
ATOM 1106 C C . PRO A 1 138 ? -12.650 -12.291 -0.599 1.00 94.44 138 PRO A C 1
ATOM 1108 O O . PRO A 1 138 ? -13.648 -11.999 0.060 1.00 94.44 138 PRO A O 1
ATOM 1111 N N . PRO A 1 139 ? -11.555 -11.504 -0.583 1.00 95.06 139 PRO A N 1
ATOM 1112 C CA . PRO A 1 139 ? -11.428 -10.323 0.273 1.00 95.06 139 PRO A CA 1
ATOM 1113 C C . PRO A 1 139 ? -12.560 -9.303 0.121 1.00 95.06 139 PRO A C 1
ATOM 1115 O O . PRO A 1 139 ? -13.015 -8.733 1.116 1.00 95.06 139 PRO A O 1
ATOM 1118 N N . ILE A 1 140 ? -13.050 -9.106 -1.108 1.00 94.00 140 ILE A N 1
ATOM 1119 C CA . ILE A 1 140 ? -14.111 -8.140 -1.405 1.00 94.00 140 ILE A CA 1
ATOM 1120 C C . ILE A 1 140 ? -15.403 -8.410 -0.622 1.00 94.00 140 ILE A C 1
ATOM 1122 O O . ILE A 1 140 ? -16.120 -7.470 -0.301 1.00 94.00 140 ILE A O 1
ATOM 1126 N N . THR A 1 141 ? -15.687 -9.657 -0.229 1.00 92.62 141 THR A N 1
ATOM 1127 C CA . THR A 1 141 ? -16.932 -9.986 0.490 1.00 92.62 141 THR A CA 1
ATOM 1128 C C . THR A 1 141 ? -16.966 -9.447 1.918 1.00 92.62 141 THR A C 1
ATOM 1130 O O . THR A 1 141 ? -18.005 -9.510 2.570 1.00 92.62 141 THR A O 1
ATOM 1133 N N . ARG A 1 142 ? -15.829 -8.982 2.449 1.00 90.12 142 ARG A N 1
ATOM 1134 C CA . ARG A 1 142 ? -15.725 -8.412 3.801 1.00 90.12 142 ARG A CA 1
ATOM 1135 C C . ARG A 1 142 ? -15.688 -6.894 3.821 1.00 90.12 142 ARG A C 1
ATOM 1137 O O . ARG A 1 142 ? -15.670 -6.298 4.894 1.00 90.12 142 ARG A O 1
ATOM 1144 N N . VAL A 1 143 ? -15.646 -6.273 2.653 1.00 87.06 143 VAL A N 1
ATOM 1145 C CA . VAL A 1 143 ? -15.814 -4.834 2.537 1.00 87.06 143 VAL A CA 1
ATOM 1146 C C . VAL A 1 143 ? -17.276 -4.510 2.858 1.00 87.06 143 VAL A C 1
ATOM 1148 O O . VAL A 1 143 ? -18.187 -5.030 2.220 1.00 87.06 143 VAL A O 1
ATOM 1151 N N . ASN A 1 144 ? -17.511 -3.695 3.889 1.00 68.69 144 ASN A N 1
ATOM 1152 C CA . ASN A 1 144 ? -18.861 -3.355 4.338 1.00 68.69 144 ASN A CA 1
ATOM 1153 C C . ASN A 1 144 ? -19.650 -2.587 3.261 1.00 68.69 144 ASN A C 1
ATOM 1155 O O . ASN A 1 144 ? -19.276 -1.477 2.888 1.00 68.69 144 ASN A O 1
ATOM 1159 N N . ASN A 1 145 ? -20.819 -3.119 2.893 1.00 57.25 145 ASN A N 1
ATOM 1160 C CA . ASN A 1 145 ? -21.927 -2.384 2.273 1.00 57.25 145 ASN A CA 1
ATOM 1161 C C . ASN A 1 145 ? -22.673 -1.543 3.335 1.00 57.25 145 ASN A C 1
ATOM 1163 O O . ASN A 1 145 ? -23.807 -1.853 3.700 1.00 57.25 145 ASN A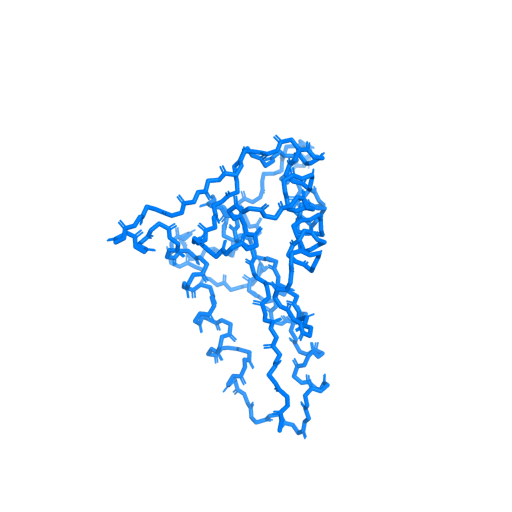 O 1
ATOM 1167 N N . ALA A 1 146 ? -22.060 -0.488 3.873 1.00 40.44 146 ALA A N 1
ATOM 1168 C CA . ALA A 1 146 ? -22.796 0.527 4.638 1.00 40.44 146 ALA A CA 1
ATOM 1169 C C . ALA A 1 146 ? -23.072 1.725 3.705 1.00 40.44 146 ALA A C 1
ATOM 1171 O O . ALA A 1 146 ? -22.160 2.501 3.457 1.00 40.44 146 ALA A O 1
ATOM 1172 N N . ALA A 1 147 ? -24.244 1.943 3.098 1.00 38.22 147 ALA A N 1
ATOM 1173 C CA . ALA A 1 147 ? -25.600 1.446 3.323 1.00 38.22 147 ALA A CA 1
ATOM 1174 C C . ALA A 1 147 ? -26.375 1.318 1.985 1.00 38.22 147 ALA A C 1
ATOM 1176 O O . ALA A 1 147 ? -26.143 2.112 1.077 1.00 38.22 147 ALA A O 1
ATOM 1177 N N . GLY A 1 148 ? -27.348 0.396 1.892 1.00 43.75 148 GLY A N 1
ATOM 1178 C CA . GLY A 1 148 ? -28.499 0.569 0.984 1.00 43.75 148 GLY A CA 1
ATOM 1179 C C . GLY A 1 148 ? -28.636 -0.342 -0.242 1.00 43.75 148 GLY A C 1
ATOM 1180 O O . GLY A 1 148 ? -29.084 0.140 -1.275 1.00 43.75 148 GLY A O 1
ATOM 1181 N N . GLN A 1 149 ? -28.329 -1.641 -0.157 1.00 41.62 149 GLN A N 1
ATOM 1182 C CA . GLN A 1 149 ? -28.795 -2.609 -1.168 1.00 41.62 149 GLN A CA 1
ATOM 1183 C C . GLN A 1 149 ? -29.360 -3.882 -0.529 1.00 41.62 149 GLN A C 1
ATOM 1185 O O . GLN A 1 149 ? -28.787 -4.961 -0.610 1.00 41.62 149 GLN A O 1
ATOM 1190 N N . TYR A 1 150 ? -30.515 -3.715 0.111 1.00 35.06 150 TYR A N 1
ATOM 1191 C CA . TYR A 1 150 ? -31.618 -4.666 0.008 1.00 35.06 150 TYR A CA 1
ATOM 1192 C C . TYR A 1 150 ? -32.863 -3.823 -0.279 1.00 35.06 150 TYR A C 1
ATOM 1194 O O . TYR A 1 150 ? -33.317 -3.077 0.589 1.00 35.06 150 TYR A O 1
ATOM 1202 N N . THR A 1 151 ? -33.349 -3.856 -1.517 1.00 37.44 151 THR A N 1
ATOM 1203 C CA . THR A 1 151 ? -34.730 -3.500 -1.871 1.00 37.44 151 THR A CA 1
ATOM 1204 C C . THR A 1 151 ? -35.295 -4.662 -2.661 1.00 37.44 151 THR A C 1
ATOM 1206 O O . THR A 1 151 ? -34.518 -5.224 -3.468 1.00 37.44 151 THR A O 1
#

Foldseek 3Di:
DADWDKDKDADPFLRQIDIDTDNDDALQVNLVSLLVVQVVCVVLQNLAAAEDEDEPDCSLPPNPSNVVSCVVRNYHYDYDDPPRCVVVVSVVVVVVCCCCCQVVVDDDPDPVSSNVCSVVVSCCQQQPAQDVVVVGHHSSVRRDPPDDPDD